Protein AF-H1KW72-F1 (afdb_monomer_lite)

Organism: NCBI:txid647171

Structure (mmCIF, N/CA/C/O backbone):
data_AF-H1KW72-F1
#
_entry.id   AF-H1KW72-F1
#
loop_
_atom_site.group_PDB
_atom_site.id
_atom_site.type_symbol
_atom_site.label_atom_id
_atom_site.label_alt_id
_atom_site.label_comp_id
_atom_site.label_asym_id
_atom_site.label_entity_id
_atom_site.label_seq_id
_atom_site.pdbx_PDB_ins_code
_atom_site.Cartn_x
_atom_site.Cartn_y
_atom_site.Cartn_z
_atom_site.occupancy
_atom_site.B_iso_or_equiv
_atom_site.auth_seq_id
_atom_site.auth_comp_id
_atom_site.auth_asym_id
_atom_site.auth_atom_id
_atom_site.pdbx_PDB_model_num
ATOM 1 N N . MET A 1 1 ? 2.499 1.874 2.690 1.00 80.44 1 MET A N 1
ATOM 2 C CA . MET A 1 1 ? 3.960 1.713 2.439 1.00 80.44 1 MET A CA 1
ATOM 3 C C . MET A 1 1 ? 4.641 0.762 3.423 1.00 80.44 1 MET A C 1
ATOM 5 O O . MET A 1 1 ? 5.215 -0.218 2.969 1.00 80.44 1 MET A O 1
ATOM 9 N N . VAL A 1 2 ? 4.536 0.983 4.743 1.00 85.44 2 VAL A N 1
ATOM 10 C CA . VAL A 1 2 ? 5.096 0.071 5.768 1.00 85.44 2 VAL A CA 1
ATOM 11 C C . VAL A 1 2 ? 4.611 -1.371 5.590 1.00 85.44 2 VAL A C 1
ATOM 13 O O . VAL A 1 2 ? 5.419 -2.292 5.543 1.00 85.44 2 VAL A O 1
ATOM 16 N N . LEU A 1 3 ? 3.302 -1.561 5.398 1.00 88.25 3 LEU A N 1
ATOM 17 C CA . LEU A 1 3 ? 2.737 -2.880 5.101 1.00 88.25 3 LEU A CA 1
ATOM 18 C C . LEU A 1 3 ? 3.379 -3.498 3.849 1.00 88.25 3 LEU A C 1
ATOM 20 O O . LEU A 1 3 ? 3.744 -4.663 3.876 1.00 88.25 3 LEU A O 1
ATOM 24 N N . GLY A 1 4 ? 3.645 -2.702 2.808 1.00 88.00 4 GLY A N 1
ATOM 25 C CA . GLY A 1 4 ? 4.396 -3.125 1.620 1.00 88.00 4 GLY A CA 1
ATOM 26 C C . GLY A 1 4 ? 5.781 -3.683 1.933 1.00 88.00 4 GLY A C 1
ATOM 27 O O . GLY A 1 4 ? 6.140 -4.742 1.427 1.00 88.00 4 GLY A O 1
ATOM 28 N N . LYS A 1 5 ? 6.533 -3.038 2.828 1.00 87.44 5 LYS A N 1
ATOM 29 C CA . LYS A 1 5 ? 7.822 -3.569 3.288 1.00 87.44 5 LYS A CA 1
ATOM 30 C C . LYS A 1 5 ? 7.663 -4.906 4.005 1.00 87.44 5 LYS A C 1
ATOM 32 O O . LYS A 1 5 ? 8.347 -5.867 3.675 1.00 87.44 5 LYS A O 1
ATOM 37 N N . LEU A 1 6 ? 6.714 -4.977 4.937 1.00 86.69 6 LEU A N 1
ATOM 38 C CA . LEU A 1 6 ? 6.414 -6.200 5.681 1.00 86.69 6 LEU A CA 1
ATOM 39 C C . LEU A 1 6 ? 5.936 -7.333 4.761 1.00 86.69 6 LEU A C 1
ATOM 41 O O . LEU A 1 6 ? 6.219 -8.497 5.025 1.00 86.69 6 LEU A O 1
ATOM 45 N N . TYR A 1 7 ? 5.225 -7.010 3.678 1.00 88.00 7 TYR A N 1
ATOM 46 C CA . TYR A 1 7 ? 4.830 -7.972 2.652 1.00 88.00 7 TYR A CA 1
ATOM 47 C C . TYR A 1 7 ? 6.055 -8.565 1.952 1.00 88.00 7 TYR A C 1
ATOM 49 O O . TYR A 1 7 ? 6.186 -9.787 1.871 1.00 88.00 7 TYR A O 1
ATOM 57 N N . LEU A 1 8 ? 6.959 -7.702 1.474 1.00 87.56 8 LEU A N 1
ATOM 58 C CA . LEU A 1 8 ? 8.181 -8.121 0.790 1.00 87.56 8 LEU A CA 1
ATOM 59 C C . LEU A 1 8 ? 9.046 -9.004 1.693 1.00 87.56 8 LEU A C 1
ATOM 61 O O . LEU A 1 8 ? 9.429 -10.094 1.273 1.00 87.56 8 LEU A O 1
ATOM 65 N N . ASP A 1 9 ? 9.263 -8.577 2.939 1.00 83.25 9 ASP A N 1
ATOM 66 C CA . ASP A 1 9 ? 10.106 -9.282 3.911 1.00 83.25 9 ASP A CA 1
ATOM 67 C C . ASP A 1 9 ? 9.553 -10.689 4.257 1.00 83.25 9 ASP A C 1
ATOM 69 O O . ASP A 1 9 ? 10.328 -11.602 4.536 1.00 83.25 9 ASP A O 1
ATOM 73 N N . ASN A 1 10 ? 8.227 -10.898 4.193 1.00 76.31 10 ASN A N 1
ATOM 74 C CA . ASN A 1 10 ? 7.582 -12.173 4.547 1.00 76.31 10 ASN A CA 1
ATOM 75 C C . ASN A 1 10 ? 7.289 -13.113 3.364 1.00 76.31 10 ASN A C 1
ATOM 77 O O . ASN A 1 10 ? 7.151 -14.320 3.574 1.00 76.31 10 ASN A O 1
ATOM 81 N N . ARG A 1 11 ? 7.122 -12.602 2.135 1.00 69.94 11 ARG A N 1
ATOM 82 C CA . ARG A 1 11 ? 6.582 -13.397 1.008 1.00 69.94 11 ARG A CA 1
ATOM 83 C C . ARG A 1 11 ? 7.514 -13.553 -0.191 1.00 69.94 11 ARG A C 1
ATOM 85 O O . ARG A 1 11 ? 7.266 -14.440 -1.009 1.00 69.94 11 ARG A O 1
ATOM 92 N N . ILE A 1 12 ? 8.559 -12.736 -0.336 1.00 62.34 12 ILE A N 1
ATOM 93 C CA . ILE A 1 12 ? 9.370 -12.697 -1.562 1.00 62.34 12 ILE A CA 1
ATOM 94 C C . ILE A 1 12 ? 10.866 -12.701 -1.216 1.00 62.34 12 ILE A C 1
ATOM 96 O O . ILE A 1 12 ? 11.341 -11.870 -0.454 1.00 62.34 12 ILE A O 1
ATOM 100 N N . LYS A 1 13 ? 11.649 -13.604 -1.828 1.00 58.06 13 LYS A N 1
ATOM 101 C CA . LYS A 1 13 ? 13.109 -13.419 -1.904 1.00 58.06 13 LYS A CA 1
ATOM 102 C C . LYS A 1 13 ? 13.371 -12.175 -2.759 1.00 58.06 13 LYS A C 1
ATOM 104 O O . LYS A 1 13 ? 13.043 -12.172 -3.944 1.00 58.06 13 LYS A O 1
ATOM 109 N N . ILE A 1 14 ? 13.897 -11.132 -2.121 1.00 56.94 14 ILE A N 1
ATOM 110 C CA . ILE A 1 14 ? 13.939 -9.721 -2.554 1.00 56.94 14 ILE A CA 1
ATOM 111 C C . ILE A 1 14 ? 14.683 -9.491 -3.888 1.00 56.94 14 ILE A C 1
ATOM 113 O O . ILE A 1 14 ? 14.532 -8.449 -4.516 1.00 56.94 14 ILE A O 1
ATOM 117 N N . ASP A 1 15 ? 15.413 -10.483 -4.387 1.00 60.12 15 ASP A N 1
ATOM 118 C CA . ASP A 1 15 ? 16.449 -10.342 -5.415 1.00 60.12 15 ASP A CA 1
ATOM 119 C C . ASP A 1 15 ? 15.961 -9.900 -6.817 1.00 60.12 15 ASP A C 1
ATOM 121 O O . ASP A 1 15 ? 16.782 -9.718 -7.716 1.00 60.12 15 ASP A O 1
ATOM 125 N N . LYS A 1 16 ? 14.647 -9.745 -7.051 1.00 75.44 16 LYS A N 1
ATOM 126 C CA . LYS A 1 16 ? 14.079 -9.372 -8.367 1.00 75.44 16 LYS A CA 1
ATOM 127 C C . LYS A 1 16 ? 12.989 -8.294 -8.349 1.00 75.44 16 LYS A C 1
ATOM 129 O O . LYS A 1 16 ? 12.394 -8.049 -9.398 1.00 75.44 16 LYS A O 1
ATOM 134 N N . ILE A 1 17 ? 12.705 -7.669 -7.206 1.00 89.88 17 ILE A N 1
ATOM 135 C CA . ILE A 1 17 ? 11.691 -6.607 -7.134 1.00 89.88 17 ILE A CA 1
ATOM 136 C C . ILE A 1 17 ? 12.341 -5.246 -7.365 1.00 89.88 17 ILE A C 1
ATOM 138 O O . ILE A 1 17 ? 13.288 -4.869 -6.679 1.00 89.88 17 ILE A O 1
ATOM 142 N N . ASP A 1 18 ? 11.791 -4.495 -8.312 1.00 92.94 18 ASP A N 1
ATOM 143 C CA . ASP A 1 18 ? 12.063 -3.071 -8.463 1.00 92.94 18 ASP A CA 1
ATOM 144 C C . ASP A 1 18 ? 11.283 -2.315 -7.379 1.00 92.94 18 ASP A C 1
ATOM 146 O O . ASP A 1 18 ? 10.058 -2.178 -7.452 1.00 92.94 18 ASP A O 1
ATOM 150 N N . LEU A 1 19 ? 11.993 -1.884 -6.333 1.00 92.69 19 LEU A N 1
ATOM 151 C CA . LEU A 1 19 ? 11.389 -1.237 -5.167 1.00 92.69 19 LEU A CA 1
ATOM 152 C C . LEU A 1 19 ? 10.753 0.112 -5.506 1.00 92.69 19 LEU A C 1
ATOM 154 O O . LEU A 1 19 ? 9.709 0.433 -4.936 1.00 92.69 19 LEU A O 1
ATOM 158 N N . ASP A 1 20 ? 11.338 0.871 -6.434 1.00 93.38 20 ASP A N 1
ATOM 159 C CA . ASP A 1 20 ? 10.818 2.180 -6.836 1.00 93.38 20 ASP A CA 1
ATOM 160 C C . ASP A 1 20 ? 9.420 2.006 -7.423 1.00 93.38 20 ASP A C 1
ATOM 162 O O . ASP A 1 20 ? 8.441 2.605 -6.968 1.00 93.38 20 ASP A O 1
ATOM 166 N N . ASN A 1 21 ? 9.304 1.086 -8.378 1.00 92.38 21 ASN A N 1
ATOM 167 C CA . ASN A 1 21 ? 8.038 0.807 -9.038 1.00 92.38 21 ASN A CA 1
ATOM 168 C C . ASN A 1 21 ? 7.052 0.053 -8.140 1.00 92.38 21 ASN A C 1
ATOM 170 O O . ASN A 1 21 ? 5.854 0.320 -8.212 1.00 92.38 21 ASN A O 1
ATOM 174 N N . PHE A 1 22 ? 7.521 -0.809 -7.234 1.00 93.56 22 PHE A N 1
ATOM 175 C CA . PHE A 1 22 ? 6.668 -1.463 -6.239 1.00 93.56 22 PHE A CA 1
ATOM 176 C C . PHE A 1 22 ? 6.014 -0.470 -5.274 1.00 93.56 22 PHE A C 1
ATOM 178 O O . PHE A 1 22 ? 4.789 -0.461 -5.132 1.00 93.56 22 PHE A O 1
ATOM 185 N N . TYR A 1 23 ? 6.796 0.387 -4.612 1.00 91.19 23 TYR A N 1
ATOM 186 C CA . TYR A 1 23 ? 6.232 1.358 -3.671 1.00 91.19 23 TYR A CA 1
ATOM 187 C C . TYR A 1 23 ? 5.391 2.408 -4.389 1.00 91.19 23 TYR 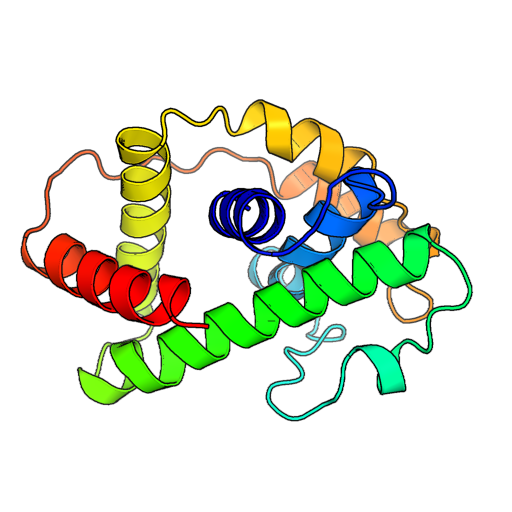A C 1
ATOM 189 O O . TYR A 1 23 ? 4.378 2.844 -3.847 1.00 91.19 23 TYR A O 1
ATOM 197 N N . PHE A 1 24 ? 5.749 2.754 -5.624 1.00 89.06 24 PHE A N 1
ATOM 198 C CA . PHE A 1 24 ? 4.911 3.595 -6.462 1.00 89.06 24 PHE A CA 1
ATOM 199 C C . PHE A 1 24 ? 3.566 2.932 -6.812 1.00 89.06 24 PHE A C 1
ATOM 201 O O . PHE A 1 24 ? 2.517 3.570 -6.730 1.00 89.06 24 PHE A O 1
ATOM 208 N N . GLY A 1 25 ? 3.557 1.629 -7.096 1.00 88.81 25 GLY A N 1
ATOM 209 C CA . GLY A 1 25 ? 2.328 0.844 -7.232 1.00 88.81 25 GLY A CA 1
ATOM 210 C C . GLY A 1 25 ? 1.480 0.821 -5.954 1.00 88.81 25 GLY A C 1
ATOM 211 O O . GLY A 1 25 ? 0.259 0.879 -6.028 1.00 88.81 25 GLY A O 1
ATOM 212 N N . CYS A 1 26 ? 2.106 0.806 -4.774 1.00 89.44 26 CYS A N 1
ATOM 213 C CA . CYS A 1 26 ? 1.406 0.736 -3.481 1.00 89.44 26 CYS A CA 1
ATOM 214 C C . CYS A 1 26 ? 0.645 2.006 -3.080 1.00 89.44 26 CYS A C 1
ATOM 216 O O . CYS A 1 26 ? -0.001 1.998 -2.041 1.00 89.44 26 CYS A O 1
ATOM 218 N N . ILE A 1 27 ? 0.809 3.116 -3.793 1.00 83.31 27 ILE A N 1
ATOM 219 C CA . ILE A 1 27 ? 0.236 4.420 -3.405 1.00 83.31 27 ILE A CA 1
ATOM 220 C C . ILE A 1 27 ? -0.545 5.059 -4.547 1.00 83.31 27 ILE A C 1
ATOM 222 O O . ILE A 1 27 ? -1.331 5.978 -4.331 1.00 83.31 27 ILE A O 1
ATOM 226 N N . ILE A 1 28 ? -0.299 4.615 -5.783 1.00 80.19 28 ILE A N 1
ATOM 227 C CA . ILE A 1 28 ? -0.933 5.200 -6.952 1.00 80.19 28 ILE A CA 1
ATOM 228 C C . ILE A 1 28 ? -2.474 5.139 -6.919 1.00 80.19 28 ILE A C 1
ATOM 230 O O . ILE A 1 28 ? -3.103 6.076 -7.421 1.00 80.19 28 ILE A O 1
ATOM 234 N N . PRO A 1 29 ? -3.132 4.126 -6.311 1.00 79.06 29 PRO A N 1
ATOM 235 C CA . PRO A 1 29 ? -4.591 4.138 -6.208 1.00 79.06 29 PRO A CA 1
ATOM 236 C C . PRO A 1 29 ? -5.128 5.333 -5.399 1.00 79.06 29 PRO A C 1
ATOM 238 O O . PRO A 1 29 ? -6.234 5.808 -5.672 1.00 79.06 29 PRO A O 1
ATOM 241 N N . ASP A 1 30 ? -4.326 5.877 -4.478 1.00 72.56 30 ASP A N 1
ATOM 242 C CA . ASP A 1 30 ? -4.682 7.010 -3.614 1.00 72.56 30 ASP A CA 1
ATOM 243 C C . ASP A 1 30 ? -4.406 8.385 -4.238 1.00 72.56 30 ASP A C 1
ATOM 245 O O . ASP A 1 30 ? -4.803 9.411 -3.679 1.00 72.56 30 ASP A O 1
ATOM 249 N N . ILE A 1 31 ? -3.797 8.451 -5.430 1.00 63.91 31 ILE A N 1
ATOM 250 C CA . ILE A 1 31 ? -3.485 9.719 -6.126 1.00 63.91 31 ILE A CA 1
ATOM 251 C C . ILE A 1 31 ? -4.720 10.612 -6.298 1.00 63.91 31 ILE A C 1
ATOM 253 O O . ILE A 1 31 ? -4.639 11.844 -6.217 1.00 63.91 31 ILE A O 1
ATOM 257 N N . ASN A 1 32 ? -5.889 9.997 -6.469 1.00 53.84 32 ASN A N 1
ATOM 258 C CA . ASN A 1 32 ? -7.154 10.705 -6.654 1.00 53.84 32 ASN A CA 1
ATOM 259 C C . ASN A 1 32 ? -7.777 11.190 -5.334 1.00 53.84 32 ASN A C 1
ATOM 261 O O . ASN A 1 32 ? -8.614 12.088 -5.358 1.00 53.84 32 ASN A O 1
ATOM 265 N N . HIS A 1 33 ? -7.370 10.648 -4.179 1.00 47.47 33 HIS A N 1
ATOM 266 C CA . HIS A 1 33 ? -7.888 11.075 -2.875 1.00 47.47 33 HIS A CA 1
ATOM 267 C C . HIS A 1 33 ? -7.347 12.447 -2.436 1.00 47.47 33 HIS A C 1
ATOM 269 O O . HIS A 1 33 ? -7.976 13.112 -1.615 1.00 47.47 33 HIS A O 1
ATOM 275 N N . ILE A 1 34 ? -6.209 12.884 -2.990 1.00 41.59 34 ILE A N 1
ATOM 276 C CA . ILE A 1 34 ? -5.483 14.091 -2.552 1.00 41.59 34 ILE A CA 1
ATOM 277 C C . ILE A 1 34 ? -5.619 15.259 -3.547 1.00 41.59 34 ILE A C 1
ATOM 279 O O . ILE A 1 34 ? -5.389 16.409 -3.178 1.00 41.59 34 ILE A O 1
ATOM 283 N N . SER A 1 35 ? -5.996 15.008 -4.806 1.00 38.84 35 SER A N 1
ATOM 284 C CA . SER A 1 35 ? -5.784 15.981 -5.889 1.00 38.84 35 SER A CA 1
ATOM 285 C C . SER A 1 35 ? -7.033 16.644 -6.492 1.00 38.84 35 SER A C 1
ATOM 287 O O . SER A 1 35 ? -6.868 17.485 -7.369 1.00 38.84 35 SER A O 1
ATOM 289 N N . ASN A 1 36 ? -8.264 16.340 -6.043 1.00 43.22 36 ASN A N 1
ATOM 290 C CA . ASN A 1 36 ? -9.526 16.803 -6.675 1.00 43.22 36 ASN A CA 1
ATOM 291 C C . ASN A 1 36 ? -9.626 16.508 -8.192 1.00 43.22 36 ASN A C 1
ATOM 293 O O . ASN A 1 36 ? -10.494 17.045 -8.880 1.00 43.22 36 ASN A O 1
ATOM 297 N N . LEU A 1 37 ? -8.750 15.654 -8.721 1.00 41.94 37 LEU A N 1
ATOM 298 C CA . LEU A 1 37 ? -8.708 15.258 -10.122 1.00 41.94 37 LEU A CA 1
ATOM 299 C C . LEU A 1 37 ? -9.533 13.974 -10.268 1.00 41.94 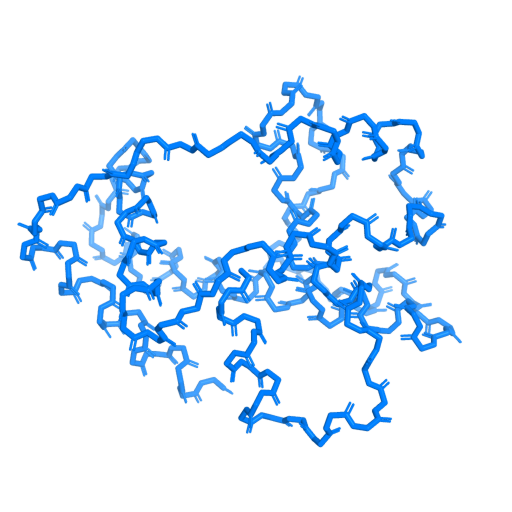37 LEU A C 1
ATOM 301 O O . LEU A 1 37 ? -9.469 13.085 -9.418 1.00 41.94 37 LEU A O 1
ATOM 305 N N . GLU A 1 38 ? -10.389 13.927 -11.292 1.00 42.53 38 GLU A N 1
ATOM 306 C CA . GLU A 1 38 ? -11.376 12.861 -11.500 1.00 42.53 38 GLU A CA 1
ATOM 307 C C . GLU A 1 38 ? -10.779 11.454 -11.331 1.00 42.53 38 GLU A C 1
ATOM 309 O O . GLU A 1 38 ? -9.670 11.178 -11.791 1.00 42.53 38 GLU A O 1
ATOM 314 N N . ARG A 1 39 ? -11.553 10.547 -10.711 1.00 45.31 39 ARG A N 1
ATOM 315 C CA . ARG A 1 39 ? -11.223 9.130 -10.466 1.00 45.31 39 ARG A CA 1
ATOM 316 C C . ARG A 1 39 ? -10.963 8.364 -11.774 1.00 45.31 39 ARG A C 1
ATOM 318 O O . ARG A 1 39 ? -11.805 7.589 -12.213 1.00 45.31 39 ARG A O 1
ATOM 325 N N . LYS A 1 40 ? -9.802 8.549 -12.401 1.00 48.34 40 LYS A N 1
ATOM 326 C CA . LYS A 1 40 ? -9.391 7.769 -13.586 1.00 48.34 40 LYS A CA 1
ATOM 327 C C . LYS A 1 40 ? -8.646 6.488 -13.215 1.00 48.34 40 LYS A C 1
ATOM 329 O O . LYS A 1 40 ? -8.682 5.521 -13.963 1.00 48.34 40 LYS A O 1
ATOM 334 N N . ILE A 1 41 ? -8.029 6.459 -12.035 1.00 50.97 41 ILE A N 1
ATOM 335 C CA . ILE A 1 41 ? -7.314 5.298 -11.486 1.00 50.97 41 ILE A CA 1
ATOM 336 C C . ILE A 1 41 ? -8.209 4.725 -10.394 1.00 50.97 41 ILE A C 1
ATOM 338 O O . ILE A 1 41 ? -8.049 5.006 -9.209 1.00 50.97 41 ILE A O 1
ATOM 342 N N . THR A 1 42 ? -9.287 4.076 -10.810 1.00 51.94 42 THR A N 1
ATOM 343 C CA . THR A 1 42 ? -10.281 3.504 -9.905 1.00 51.94 42 THR A CA 1
ATOM 344 C C . THR A 1 42 ? -9.628 2.446 -9.034 1.00 51.94 42 THR A C 1
ATOM 346 O O . THR A 1 42 ? -8.907 1.601 -9.549 1.00 51.94 42 THR A O 1
ATOM 349 N N . HIS A 1 43 ? -9.921 2.448 -7.734 1.00 53.25 43 HIS A N 1
ATOM 350 C CA . HIS A 1 43 ? -9.801 1.235 -6.939 1.00 53.25 43 HIS A CA 1
ATOM 351 C C . HIS A 1 43 ? -10.612 0.149 -7.651 1.00 53.25 43 HIS A C 1
ATOM 353 O O . HIS A 1 43 ? -11.844 0.147 -7.608 1.00 53.25 43 HIS A O 1
ATOM 359 N N . PHE A 1 44 ? -9.932 -0.722 -8.392 1.00 54.72 44 PHE A N 1
ATOM 360 C CA . PHE A 1 44 ? -10.545 -1.866 -9.045 1.00 54.72 44 PHE A CA 1
ATOM 361 C C . PHE A 1 44 ? -10.818 -2.903 -7.959 1.00 54.72 44 PHE A C 1
ATOM 363 O O . PHE A 1 44 ? -10.086 -3.874 -7.827 1.00 54.72 44 PHE A O 1
ATOM 370 N N . TYR A 1 45 ? -11.855 -2.681 -7.145 1.00 51.97 45 TYR A N 1
ATOM 371 C CA . TYR A 1 45 ? -12.190 -3.575 -6.033 1.00 51.97 45 TYR A CA 1
ATOM 372 C C . TYR A 1 45 ? -12.484 -5.018 -6.489 1.00 51.97 45 TYR A C 1
ATOM 374 O O . TYR A 1 45 ? -12.447 -5.922 -5.659 1.00 51.97 45 TYR A O 1
ATOM 382 N N . GLU A 1 46 ? -12.731 -5.230 -7.788 1.00 52.44 46 GLU A N 1
ATOM 383 C CA . GLU A 1 46 ? -13.138 -6.510 -8.384 1.00 52.44 46 GLU A CA 1
ATOM 384 C C . GLU A 1 46 ? -12.305 -6.924 -9.619 1.00 52.44 46 GLU A C 1
ATOM 386 O O . GLU A 1 46 ? -12.590 -7.945 -10.238 1.00 52.44 46 GLU A O 1
ATOM 391 N N . GLY A 1 47 ? -11.280 -6.152 -10.005 1.00 64.81 47 GLY A N 1
ATOM 392 C CA . GLY A 1 47 ? -10.479 -6.415 -11.209 1.00 64.81 47 GLY A CA 1
ATOM 393 C C . GLY A 1 47 ? -9.124 -7.052 -10.901 1.00 64.81 47 GLY A C 1
ATOM 394 O O . GLY A 1 47 ? -8.458 -6.673 -9.942 1.00 64.81 47 GLY A O 1
ATOM 395 N N . ASN A 1 48 ? -8.673 -7.984 -11.745 1.00 79.81 48 ASN A N 1
ATOM 396 C CA . ASN A 1 48 ? -7.315 -8.518 -11.662 1.00 79.81 48 ASN A CA 1
ATOM 397 C C . ASN A 1 48 ? -6.311 -7.487 -12.215 1.00 79.81 48 ASN A C 1
ATOM 399 O O . ASN A 1 48 ? -6.268 -7.220 -13.419 1.00 79.81 48 ASN A O 1
ATOM 403 N N . VAL A 1 49 ? -5.483 -6.925 -11.330 1.00 83.44 49 VAL A N 1
ATOM 404 C CA . VAL A 1 49 ? -4.468 -5.903 -11.650 1.00 83.44 49 VAL A CA 1
ATOM 405 C C . VAL A 1 49 ? -3.538 -6.357 -12.779 1.00 83.44 49 VAL A C 1
ATOM 407 O O . VAL A 1 49 ? -3.264 -5.597 -13.709 1.00 83.44 49 VAL A O 1
ATOM 410 N N . PHE A 1 50 ? -3.097 -7.615 -12.752 1.00 87.62 50 PHE A N 1
ATOM 411 C CA . PHE A 1 50 ? -2.179 -8.158 -13.753 1.00 87.62 50 PHE A CA 1
ATOM 412 C C . PHE A 1 50 ? -2.848 -8.354 -15.116 1.00 87.62 50 PHE A C 1
ATOM 414 O O . PHE A 1 50 ? -2.198 -8.174 -16.145 1.00 87.62 50 PHE A O 1
ATOM 421 N N . GLU A 1 51 ? -4.143 -8.673 -15.151 1.00 85.38 51 GLU A N 1
ATOM 422 C CA . GLU A 1 51 ? -4.903 -8.772 -16.404 1.00 85.38 51 GLU A CA 1
ATOM 423 C C . GLU A 1 51 ? -5.192 -7.402 -17.019 1.00 85.38 51 GLU A C 1
ATOM 425 O O . GLU A 1 51 ? -5.206 -7.274 -18.247 1.00 85.38 51 GLU A O 1
ATOM 430 N N . PHE A 1 52 ? -5.397 -6.380 -16.184 1.00 80.25 52 PHE A N 1
ATOM 431 C CA . PHE A 1 52 ? -5.634 -5.010 -16.632 1.00 80.25 52 PHE A CA 1
ATOM 432 C C . PHE A 1 52 ? -4.366 -4.374 -17.215 1.00 80.25 52 PHE A C 1
ATOM 434 O O . PHE A 1 52 ? -4.372 -3.877 -18.346 1.00 80.25 52 PHE A O 1
ATOM 441 N N . PHE A 1 53 ? -3.261 -4.413 -16.464 1.00 80.31 53 PHE A N 1
ATOM 442 C CA . PHE A 1 53 ? -2.009 -3.770 -16.870 1.00 80.31 53 PHE A CA 1
ATOM 443 C C . PHE A 1 53 ? -1.171 -4.622 -17.831 1.00 80.31 53 PHE A C 1
ATOM 445 O O . PHE A 1 53 ? -0.446 -4.057 -18.649 1.00 80.31 53 PHE A O 1
ATOM 452 N N . LYS A 1 54 ? -1.288 -5.958 -17.781 1.00 85.06 54 LYS A N 1
ATOM 453 C CA . LYS A 1 54 ? -0.532 -6.916 -18.613 1.00 85.06 54 LYS A CA 1
ATOM 454 C C . LYS A 1 54 ? 0.978 -6.613 -18.627 1.00 85.06 54 LYS A C 1
ATOM 456 O O . LYS A 1 54 ? 1.517 -6.317 -19.700 1.00 85.06 54 LYS A O 1
ATOM 461 N N . PRO A 1 55 ? 1.658 -6.657 -17.463 1.00 88.12 55 PRO A N 1
ATOM 462 C CA . PRO A 1 55 ? 3.052 -6.240 -17.347 1.00 88.12 55 PRO A CA 1
ATOM 463 C C . PRO A 1 55 ? 3.969 -7.090 -18.234 1.00 88.12 55 PRO A C 1
ATOM 465 O O . PRO A 1 55 ? 3.858 -8.315 -18.271 1.00 88.12 55 PRO A O 1
ATOM 468 N N . LYS A 1 56 ? 4.886 -6.436 -18.949 1.00 89.44 56 LYS A N 1
ATOM 469 C CA . LYS A 1 56 ? 5.856 -7.053 -19.870 1.00 89.44 56 LYS A CA 1
ATOM 470 C C . LYS A 1 56 ? 7.296 -6.937 -19.380 1.00 89.44 56 LYS A C 1
ATOM 472 O O . LYS A 1 56 ? 8.171 -7.624 -19.899 1.00 89.44 56 LYS A O 1
ATOM 477 N N . THR A 1 57 ? 7.548 -6.064 -18.411 1.00 90.00 57 THR A N 1
ATOM 478 C CA . THR A 1 57 ? 8.872 -5.807 -17.834 1.00 90.00 57 THR A CA 1
ATOM 479 C C . THR A 1 57 ? 8.872 -6.035 -16.322 1.00 90.00 57 THR A C 1
ATOM 481 O O . THR A 1 57 ? 7.819 -6.034 -15.685 1.00 90.00 57 THR A O 1
ATOM 484 N N . ASN A 1 58 ? 10.058 -6.193 -15.723 1.00 89.94 58 ASN A N 1
ATOM 485 C CA . ASN A 1 58 ? 10.191 -6.327 -14.265 1.00 89.94 58 ASN A CA 1
ATOM 486 C C . ASN A 1 58 ? 9.684 -5.084 -13.513 1.00 89.94 58 ASN A C 1
ATOM 488 O O . ASN A 1 58 ? 9.110 -5.222 -12.433 1.00 89.94 58 ASN A O 1
ATOM 492 N N . ALA A 1 59 ? 9.861 -3.894 -14.094 1.00 91.06 59 ALA A N 1
ATOM 493 C CA . ALA A 1 59 ? 9.351 -2.639 -13.550 1.00 91.06 59 ALA A CA 1
ATOM 494 C C . ALA A 1 59 ? 7.813 -2.634 -13.524 1.00 91.06 59 ALA A C 1
ATOM 496 O O . ALA A 1 59 ? 7.213 -2.442 -12.468 1.00 91.06 59 ALA A O 1
ATOM 497 N N . GLU A 1 60 ? 7.165 -2.955 -14.653 1.00 88.62 60 GLU A N 1
ATOM 498 C CA . GLU A 1 60 ? 5.699 -3.066 -14.730 1.00 88.62 60 GLU A CA 1
ATOM 499 C C . GLU A 1 60 ? 5.162 -4.162 -13.799 1.00 88.62 60 GLU A C 1
ATOM 501 O O . GLU A 1 60 ? 4.119 -3.989 -13.172 1.00 88.62 60 GLU A O 1
ATOM 506 N N . TYR A 1 61 ? 5.868 -5.290 -13.682 1.00 91.44 61 TYR A N 1
ATOM 507 C CA . TYR A 1 61 ? 5.477 -6.380 -12.791 1.00 91.44 61 TYR A CA 1
ATOM 508 C C . TYR A 1 61 ? 5.554 -5.965 -11.317 1.00 91.44 61 TYR A C 1
ATOM 510 O O . TYR A 1 61 ? 4.611 -6.200 -10.563 1.00 91.44 61 TYR A O 1
ATOM 518 N N . SER A 1 62 ? 6.642 -5.301 -10.915 1.00 92.75 62 SER A N 1
ATOM 519 C CA . SER A 1 62 ? 6.820 -4.790 -9.549 1.00 92.75 62 SER A CA 1
ATOM 520 C C . SER A 1 62 ? 5.769 -3.733 -9.214 1.00 92.75 62 SER A C 1
ATOM 522 O O . SER A 1 62 ? 5.176 -3.775 -8.137 1.00 92.75 62 SER A O 1
ATOM 524 N N . PHE A 1 63 ? 5.452 -2.856 -10.169 1.00 91.06 63 PHE A N 1
ATOM 525 C CA . PHE A 1 63 ? 4.342 -1.914 -10.058 1.00 91.06 63 PHE A CA 1
ATOM 526 C C . PHE A 1 63 ? 2.994 -2.615 -9.843 1.00 91.06 63 PHE A C 1
ATOM 528 O O . PHE A 1 63 ? 2.265 -2.273 -8.912 1.00 91.06 63 PHE A O 1
ATOM 535 N N . CYS A 1 64 ? 2.677 -3.634 -10.650 1.00 89.25 64 CYS A N 1
ATOM 536 C CA . CYS A 1 64 ? 1.436 -4.400 -10.502 1.00 89.25 64 CYS A CA 1
ATOM 537 C C . CYS A 1 64 ? 1.355 -5.111 -9.146 1.00 89.25 64 CYS A C 1
ATOM 539 O O . CYS A 1 64 ? 0.284 -5.139 -8.549 1.00 89.25 64 CYS A O 1
ATOM 541 N N . LEU A 1 65 ? 2.471 -5.640 -8.630 1.00 91.69 65 LEU A N 1
ATOM 542 C CA . LEU A 1 65 ? 2.521 -6.229 -7.288 1.00 91.69 65 LEU A CA 1
ATOM 543 C C . LEU A 1 65 ? 2.169 -5.212 -6.200 1.00 91.69 65 LEU A C 1
ATOM 545 O O . LEU A 1 65 ? 1.377 -5.518 -5.311 1.00 91.69 65 LEU A O 1
ATOM 549 N N . GLY A 1 66 ? 2.743 -4.009 -6.268 1.00 91.88 66 GLY A N 1
ATOM 550 C CA . GLY A 1 66 ? 2.444 -2.952 -5.306 1.00 91.88 66 GLY A CA 1
ATOM 551 C C . GLY A 1 66 ? 0.984 -2.506 -5.370 1.00 91.88 66 GLY A C 1
ATOM 552 O O . GLY A 1 66 ? 0.324 -2.376 -4.340 1.00 91.88 66 GLY A O 1
ATOM 553 N N . TYR A 1 67 ? 0.461 -2.338 -6.585 1.00 89.44 67 TYR A N 1
ATOM 554 C CA . TYR A 1 67 ? -0.932 -1.956 -6.816 1.00 89.44 67 TYR A CA 1
ATOM 555 C C . TYR A 1 67 ? -1.903 -3.020 -6.291 1.00 89.44 67 TYR A C 1
ATOM 557 O O . TYR A 1 67 ? -2.854 -2.705 -5.579 1.00 89.44 67 TYR A O 1
ATOM 565 N N . ASP A 1 68 ? -1.663 -4.293 -6.607 1.00 88.88 68 ASP A N 1
ATOM 566 C CA . ASP A 1 68 ? -2.472 -5.416 -6.124 1.00 88.88 68 ASP A CA 1
ATOM 567 C C . ASP A 1 68 ? -2.469 -5.506 -4.594 1.00 88.88 68 ASP A C 1
ATOM 569 O O . ASP A 1 68 ? -3.520 -5.700 -3.977 1.00 88.88 68 ASP A O 1
ATOM 573 N N . LEU A 1 69 ? -1.312 -5.283 -3.965 1.00 91.50 69 LEU A N 1
ATOM 574 C CA . LEU A 1 69 ? -1.209 -5.238 -2.512 1.00 91.50 69 LEU A CA 1
ATOM 575 C C . LEU A 1 69 ? -2.060 -4.115 -1.903 1.00 91.50 69 LEU A C 1
ATOM 577 O O . LEU A 1 69 ? -2.752 -4.364 -0.916 1.00 91.50 69 LEU A O 1
ATOM 581 N N . HIS A 1 70 ? -2.039 -2.912 -2.487 1.00 89.44 70 HIS A N 1
ATOM 582 C CA . HIS A 1 70 ? -2.878 -1.791 -2.042 1.00 89.44 70 HIS A CA 1
ATOM 583 C C . HIS A 1 70 ? -4.358 -2.180 -2.034 1.00 89.44 70 HIS A C 1
ATOM 585 O O . HIS A 1 70 ? -5.023 -2.104 -1.002 1.00 89.44 70 HIS A O 1
ATOM 591 N N . ILE A 1 71 ? -4.862 -2.685 -3.164 1.00 86.38 71 ILE A N 1
ATOM 592 C CA . ILE A 1 71 ? -6.275 -3.070 -3.303 1.00 86.38 71 IL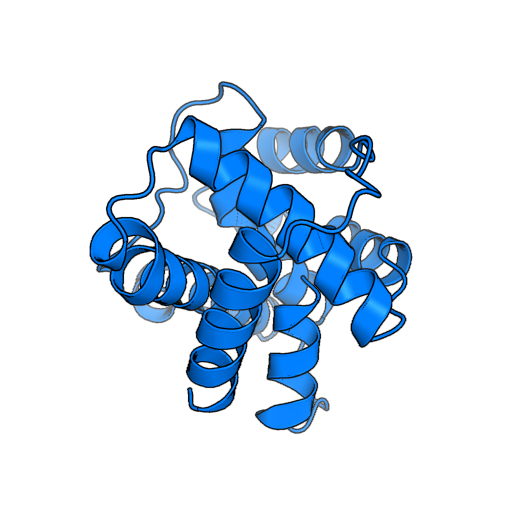E A CA 1
ATOM 593 C C . ILE A 1 71 ? -6.654 -4.175 -2.311 1.00 86.38 71 ILE A C 1
ATOM 595 O O . ILE A 1 71 ? -7.734 -4.135 -1.716 1.00 86.38 71 ILE A O 1
ATOM 599 N N . LYS A 1 72 ? -5.769 -5.156 -2.097 1.00 87.88 72 LYS A N 1
ATOM 600 C CA . LYS A 1 72 ? -5.979 -6.215 -1.100 1.00 87.88 72 LYS A CA 1
ATOM 601 C C . LYS A 1 72 ? -6.077 -5.654 0.311 1.00 87.88 72 LYS A C 1
ATOM 603 O O . LYS A 1 72 ? -7.001 -6.024 1.030 1.00 87.88 72 LYS A O 1
ATOM 608 N N . ILE A 1 73 ? -5.166 -4.763 0.697 1.00 89.00 73 ILE A N 1
ATOM 609 C CA . ILE A 1 73 ? -5.174 -4.113 2.012 1.00 89.00 73 ILE A CA 1
ATOM 610 C C . ILE A 1 73 ? -6.477 -3.338 2.223 1.00 89.00 73 ILE A C 1
ATOM 612 O O . ILE A 1 73 ? -7.129 -3.522 3.252 1.00 89.00 73 ILE A O 1
ATOM 616 N N . ASP A 1 74 ? -6.910 -2.560 1.236 1.00 86.50 74 ASP A N 1
ATOM 617 C CA . ASP A 1 74 ? -8.147 -1.787 1.340 1.00 86.50 74 ASP A CA 1
ATOM 618 C C . ASP A 1 74 ? -9.392 -2.658 1.418 1.00 86.50 74 ASP A C 1
ATOM 620 O O . ASP A 1 74 ? -10.299 -2.376 2.202 1.00 86.50 74 ASP A O 1
ATOM 624 N N . ASN A 1 75 ? -9.444 -3.749 0.652 1.00 87.25 75 ASN A N 1
ATOM 625 C CA . ASN A 1 75 ? -10.529 -4.719 0.753 1.00 87.25 75 ASN A CA 1
ATOM 626 C C . ASN A 1 75 ? -10.536 -5.405 2.124 1.00 87.25 75 ASN A C 1
ATOM 628 O O . ASN A 1 75 ? -11.598 -5.524 2.743 1.00 87.25 75 ASN A O 1
ATOM 632 N N . LEU A 1 76 ? -9.368 -5.813 2.630 1.00 89.94 76 LEU A N 1
ATOM 633 C CA . LEU A 1 76 ? -9.246 -6.396 3.964 1.00 89.94 76 LEU A CA 1
ATOM 634 C C . LEU A 1 76 ? -9.757 -5.424 5.028 1.00 89.94 76 LEU A C 1
ATOM 636 O O . LEU A 1 76 ? -10.606 -5.814 5.831 1.00 89.94 76 LEU A O 1
ATOM 640 N N . TRP A 1 77 ? -9.312 -4.168 4.993 1.00 91.56 77 TRP A N 1
ATOM 641 C CA . TRP A 1 77 ? -9.756 -3.132 5.920 1.00 91.56 77 TRP A CA 1
ATOM 642 C C . TRP A 1 77 ? -11.261 -2.868 5.808 1.00 91.56 77 TRP A C 1
ATOM 644 O O . TRP A 1 77 ? -11.993 -2.946 6.798 1.00 91.56 77 TRP A O 1
ATOM 654 N N . LYS A 1 78 ? -11.757 -2.612 4.593 1.00 89.12 78 LYS A N 1
ATOM 655 C CA . LYS A 1 78 ? -13.167 -2.302 4.328 1.00 89.12 78 LYS A CA 1
ATOM 656 C C . LYS A 1 78 ? -14.088 -3.393 4.861 1.00 89.12 78 LYS A C 1
ATOM 658 O O . LYS A 1 78 ? -15.028 -3.075 5.586 1.00 89.12 78 LYS A O 1
ATOM 663 N N . TYR A 1 79 ? -13.851 -4.649 4.489 1.00 88.81 79 TYR A N 1
ATOM 664 C CA . TYR A 1 79 ? -14.786 -5.735 4.783 1.00 88.81 79 TYR A CA 1
ATOM 665 C C . TYR A 1 79 ? -14.612 -6.318 6.186 1.00 88.81 79 TYR A C 1
ATOM 667 O O . TYR A 1 79 ? -15.610 -6.668 6.808 1.00 88.81 79 TYR A O 1
ATOM 675 N N . ASN A 1 80 ? -13.385 -6.389 6.713 1.00 92.62 80 ASN A N 1
ATOM 676 C CA . ASN A 1 80 ? -13.146 -7.029 8.011 1.00 92.62 80 ASN A CA 1
ATOM 677 C C . ASN A 1 80 ? -13.148 -6.055 9.186 1.00 92.62 80 ASN A C 1
ATOM 679 O O . ASN A 1 80 ? -13.329 -6.497 10.316 1.00 92.62 80 ASN A O 1
ATOM 683 N N . ILE A 1 81 ? -12.962 -4.757 8.938 1.00 94.50 81 ILE A N 1
ATOM 684 C CA . ILE A 1 81 ? -12.887 -3.742 9.992 1.00 94.50 81 ILE A CA 1
ATOM 685 C C . ILE A 1 81 ? -14.000 -2.718 9.807 1.00 94.50 81 ILE A C 1
ATOM 687 O O . ILE A 1 81 ? -14.944 -2.694 10.594 1.00 94.50 81 ILE A O 1
ATOM 691 N N . ARG A 1 82 ? -13.942 -1.905 8.745 1.00 93.50 82 ARG A N 1
ATOM 692 C CA . ARG A 1 82 ? -14.831 -0.743 8.602 1.00 93.50 82 ARG A CA 1
ATOM 693 C C . ARG A 1 82 ? -16.307 -1.133 8.593 1.00 93.50 82 ARG A C 1
ATOM 695 O O . ARG A 1 82 ? -17.082 -0.582 9.362 1.00 93.50 82 ARG A O 1
ATOM 702 N N . LEU A 1 83 ? -16.692 -2.078 7.734 1.00 91.06 83 LEU A N 1
ATOM 703 C CA . LEU A 1 83 ? -18.082 -2.526 7.618 1.00 91.06 83 LEU A CA 1
ATOM 704 C C . LEU A 1 83 ? -18.514 -3.409 8.793 1.00 91.06 83 LEU A C 1
ATOM 706 O O . LEU A 1 83 ? -19.654 -3.310 9.230 1.00 91.06 83 LEU A O 1
ATOM 710 N N . LYS A 1 84 ? -17.608 -4.234 9.334 1.00 95.44 84 LYS A N 1
ATOM 711 C CA . LYS A 1 84 ? -17.881 -5.089 10.501 1.00 95.44 84 LYS A CA 1
ATOM 712 C C . LYS A 1 84 ? -18.272 -4.274 11.738 1.00 95.44 84 LYS A C 1
ATOM 714 O O . LYS A 1 84 ? -19.132 -4.704 12.500 1.00 95.44 84 LYS A O 1
ATOM 719 N N . TYR A 1 85 ? -17.627 -3.126 11.933 1.00 95.69 85 TYR A N 1
ATOM 720 C CA . TYR A 1 85 ? -17.822 -2.251 13.090 1.00 95.69 85 TYR A CA 1
ATOM 721 C C . TYR A 1 85 ? -18.641 -0.989 12.775 1.00 95.69 85 TYR A C 1
ATOM 723 O O . TYR A 1 85 ? -18.673 -0.083 13.601 1.00 95.69 85 TYR A O 1
ATOM 731 N N . ASP A 1 86 ? -19.280 -0.930 11.601 1.00 95.25 86 ASP A N 1
ATOM 732 C CA . ASP A 1 86 ? -20.092 0.203 11.127 1.00 95.25 86 ASP A CA 1
ATOM 733 C C . ASP A 1 86 ? -19.400 1.573 11.277 1.00 95.25 86 ASP A C 1
ATOM 735 O O . ASP A 1 86 ? -19.969 2.553 11.751 1.00 95.25 86 ASP A O 1
ATOM 739 N N . ILE A 1 87 ? -18.117 1.635 10.909 1.00 92.19 87 ILE A N 1
ATOM 740 C CA . ILE A 1 87 ? -17.282 2.826 11.087 1.00 92.19 87 ILE A CA 1
ATOM 741 C C . ILE A 1 87 ? -17.605 3.855 9.981 1.00 92.19 87 ILE A C 1
ATOM 743 O O . ILE A 1 87 ? -17.401 3.560 8.787 1.00 92.19 87 ILE A O 1
ATOM 747 N N . PRO A 1 88 ? -18.051 5.077 10.346 1.00 91.06 88 PRO A N 1
ATOM 748 C CA . PRO A 1 88 ? -18.269 6.177 9.407 1.00 91.06 88 PRO A CA 1
ATOM 749 C C . PRO A 1 88 ? -16.986 6.606 8.683 1.00 91.06 88 PRO A C 1
ATOM 751 O O . PRO A 1 88 ? -15.876 6.386 9.163 1.00 91.06 88 PRO A O 1
ATOM 754 N N . LEU A 1 89 ? -17.112 7.230 7.508 1.00 84.12 89 LEU A N 1
ATOM 755 C CA . LEU A 1 89 ? -15.951 7.586 6.678 1.00 84.12 89 LEU A CA 1
ATOM 756 C C . LEU A 1 89 ? -15.026 8.628 7.327 1.00 84.12 89 LEU A C 1
ATOM 758 O O . LEU A 1 89 ? -13.810 8.527 7.188 1.00 84.12 89 LEU A O 1
ATOM 762 N N . ASP A 1 90 ? -15.582 9.612 8.025 1.00 84.94 90 ASP A N 1
ATOM 763 C CA . ASP A 1 90 ? -14.827 10.639 8.748 1.00 84.94 90 ASP A CA 1
ATOM 764 C C . ASP A 1 90 ? -14.034 10.044 9.917 1.00 84.94 90 ASP A C 1
ATOM 766 O O . ASP A 1 90 ? -12.874 10.397 10.130 1.00 84.94 90 ASP A O 1
ATOM 770 N N . GLU A 1 91 ? -14.628 9.091 10.632 1.00 89.75 91 GLU A N 1
ATOM 771 C CA . GLU A 1 91 ? -13.960 8.366 11.710 1.00 89.75 91 GLU A CA 1
ATOM 772 C C . GLU A 1 91 ? -12.890 7.410 11.170 1.00 89.75 91 GLU A C 1
ATOM 774 O O . GLU A 1 91 ? -11.789 7.325 11.710 1.00 89.75 91 GLU A O 1
ATOM 779 N N . ASN A 1 92 ? -13.171 6.751 10.046 1.00 88.19 92 ASN A N 1
ATOM 780 C CA . ASN A 1 92 ? -12.228 5.883 9.353 1.00 88.19 92 ASN A CA 1
ATOM 781 C C . ASN A 1 92 ? -10.918 6.612 9.010 1.00 88.19 92 ASN A C 1
ATOM 783 O O . ASN A 1 92 ? -9.848 6.044 9.206 1.00 88.19 92 ASN A O 1
ATOM 787 N N . LEU A 1 93 ? -10.982 7.872 8.562 1.00 83.56 93 LEU A N 1
ATOM 788 C CA . LEU A 1 93 ? -9.783 8.669 8.267 1.00 83.56 93 LEU A CA 1
ATOM 789 C C . LEU A 1 93 ? -8.886 8.857 9.500 1.00 83.56 93 LEU A C 1
ATOM 791 O O . LEU A 1 93 ? -7.674 8.694 9.396 1.00 83.56 93 LEU A O 1
ATOM 795 N N . LYS A 1 94 ? -9.469 9.114 10.677 1.00 86.94 94 LYS A N 1
ATOM 796 C CA . LYS A 1 94 ? -8.705 9.256 11.930 1.00 86.94 94 LYS A CA 1
ATOM 797 C C . LYS A 1 94 ? -8.028 7.948 12.338 1.00 86.94 94 LYS A C 1
ATOM 799 O O . LYS A 1 94 ? -6.925 7.964 12.878 1.00 86.94 94 LYS A O 1
ATOM 804 N N . ILE A 1 95 ? -8.684 6.815 12.081 1.00 88.69 95 ILE A N 1
ATOM 805 C CA . ILE A 1 95 ? -8.115 5.493 12.359 1.00 88.69 95 ILE A CA 1
ATOM 806 C C . ILE A 1 95 ? -6.943 5.203 11.416 1.00 88.69 95 ILE A C 1
ATOM 808 O O . ILE A 1 95 ? -5.939 4.665 11.870 1.00 88.69 95 ILE A O 1
ATOM 812 N N . TYR A 1 96 ? -7.032 5.589 10.139 1.00 84.31 96 TYR A N 1
ATOM 813 C CA . TYR A 1 96 ? -5.908 5.485 9.202 1.00 84.31 96 TYR A CA 1
ATOM 814 C C . TYR A 1 96 ? -4.720 6.362 9.628 1.00 84.31 96 TYR A C 1
ATOM 816 O O . TYR A 1 96 ? -3.595 5.869 9.656 1.00 84.31 96 TYR A O 1
ATOM 824 N N . ASP A 1 97 ? -4.957 7.609 10.056 1.00 82.69 97 ASP A N 1
ATOM 825 C CA . ASP A 1 97 ? -3.886 8.468 10.591 1.00 82.69 97 ASP A CA 1
ATOM 826 C C . ASP A 1 97 ? -3.219 7.826 11.830 1.00 82.69 97 ASP A C 1
ATOM 828 O O . ASP A 1 97 ? -1.999 7.883 12.004 1.00 82.69 97 ASP A O 1
ATOM 832 N N . TYR A 1 98 ? -4.008 7.164 12.687 1.00 87.62 98 TYR A N 1
ATOM 833 C CA . TYR A 1 98 ? -3.484 6.402 13.822 1.00 87.62 98 TYR A CA 1
ATOM 834 C C . TYR A 1 98 ? -2.734 5.129 13.393 1.00 87.62 98 TYR A C 1
ATOM 836 O O . TYR A 1 98 ? -1.712 4.805 13.995 1.00 87.62 98 TYR A O 1
ATOM 844 N N . LEU A 1 99 ? -3.193 4.412 12.362 1.00 88.06 99 LEU A N 1
ATOM 845 C CA . LEU A 1 99 ? -2.499 3.248 11.797 1.00 88.06 99 LEU A CA 1
ATOM 846 C C . LEU A 1 99 ? -1.097 3.634 11.310 1.00 88.06 99 LEU A C 1
ATOM 848 O O . LEU A 1 99 ? -0.137 2.937 11.633 1.00 88.06 99 LEU A O 1
ATOM 852 N N . ASP A 1 100 ? -0.956 4.753 10.599 1.00 82.25 100 ASP A N 1
ATOM 853 C CA . ASP A 1 100 ? 0.343 5.238 10.114 1.00 82.25 100 ASP A CA 1
ATOM 854 C C . ASP A 1 100 ? 1.315 5.555 11.258 1.00 82.25 100 ASP A C 1
ATOM 856 O O . ASP A 1 100 ? 2.502 5.209 11.179 1.00 82.25 100 ASP A O 1
ATOM 860 N N . TYR A 1 101 ? 0.812 6.171 12.335 1.00 84.56 101 TYR A N 1
ATOM 861 C CA . TYR A 1 101 ? 1.563 6.391 13.575 1.00 84.56 101 TYR A CA 1
ATOM 862 C C . TYR A 1 101 ? 1.956 5.067 14.245 1.00 84.56 101 TYR A C 1
ATOM 864 O O . TYR A 1 101 ? 3.120 4.868 14.596 1.00 84.56 101 TYR A O 1
ATOM 872 N N . PHE A 1 102 ? 1.000 4.149 14.406 1.00 88.44 102 PHE A N 1
ATOM 873 C CA . PHE A 1 102 ? 1.220 2.858 15.054 1.00 88.44 102 PHE A CA 1
ATOM 874 C C . PHE A 1 102 ? 2.306 2.060 14.326 1.00 88.44 102 PHE A C 1
ATOM 876 O O . PHE A 1 102 ? 3.245 1.575 14.953 1.00 88.44 102 PHE A O 1
ATOM 883 N N . LEU A 1 103 ? 2.217 1.981 12.997 1.00 86.62 103 LEU A N 1
ATOM 884 C CA . LEU A 1 103 ? 3.179 1.281 12.151 1.00 86.62 103 LEU A CA 1
ATOM 885 C C . LEU A 1 103 ? 4.579 1.904 12.207 1.00 86.62 103 LEU A C 1
ATOM 887 O O . LEU A 1 103 ? 5.567 1.173 12.201 1.00 86.62 103 LEU A O 1
ATOM 891 N N . GLU A 1 104 ? 4.682 3.234 12.271 1.00 81.69 104 GLU A N 1
ATOM 892 C CA . GLU A 1 104 ? 5.972 3.915 12.443 1.00 81.69 104 GLU A CA 1
ATOM 893 C C . GLU A 1 104 ? 6.652 3.492 13.740 1.00 81.69 104 GLU A C 1
ATOM 895 O O . GLU A 1 104 ? 7.823 3.110 13.744 1.00 81.69 104 GLU A O 1
ATOM 900 N N . LYS A 1 105 ? 5.886 3.558 14.831 1.00 85.19 105 LYS A N 1
ATOM 901 C CA . LYS A 1 105 ? 6.363 3.301 16.182 1.00 85.19 105 LYS A CA 1
ATOM 902 C C . LYS A 1 105 ? 6.741 1.838 16.376 1.00 85.19 105 LYS A C 1
ATOM 904 O O . LYS A 1 105 ? 7.806 1.562 16.914 1.00 85.19 105 LYS A O 1
ATOM 909 N N . GLU A 1 106 ? 5.873 0.924 15.956 1.00 89.38 106 GLU A N 1
ATOM 910 C CA . GLU A 1 106 ? 6.036 -0.512 16.196 1.00 89.38 106 GLU A CA 1
ATOM 911 C C . GLU A 1 106 ? 7.202 -1.096 15.391 1.00 89.38 106 GLU A C 1
ATOM 913 O O . GLU A 1 106 ? 7.965 -1.915 15.897 1.00 89.38 106 GLU A O 1
ATOM 918 N N . TYR A 1 107 ? 7.379 -0.646 14.146 1.00 85.75 107 TYR A N 1
ATOM 919 C CA . TYR A 1 107 ? 8.393 -1.197 13.244 1.00 85.75 107 TYR A CA 1
ATOM 920 C C . TYR A 1 107 ? 9.646 -0.324 13.110 1.00 85.75 107 TYR A C 1
ATOM 922 O O . TYR A 1 107 ? 10.570 -0.704 12.390 1.00 85.75 107 TYR A O 1
ATOM 930 N N . ASN A 1 108 ? 9.700 0.823 13.799 1.00 83.31 108 ASN A N 1
ATOM 931 C CA . ASN A 1 108 ? 10.804 1.786 13.754 1.00 83.31 108 ASN A CA 1
ATOM 932 C C . ASN A 1 108 ? 11.223 2.138 12.312 1.00 83.31 108 ASN A C 1
ATOM 934 O O . ASN A 1 108 ? 12.387 2.010 11.923 1.00 83.31 108 ASN A O 1
ATOM 938 N N . LEU A 1 109 ? 10.246 2.518 11.484 1.00 75.62 109 LEU A N 1
ATOM 939 C CA . LEU A 1 109 ? 10.453 2.731 10.051 1.00 75.62 109 LEU A CA 1
ATOM 940 C C . LEU A 1 109 ? 10.529 4.209 9.687 1.00 75.62 109 LEU A C 1
ATOM 942 O O . LEU A 1 109 ? 9.649 4.995 10.018 1.00 75.62 109 LEU A O 1
ATOM 946 N N . ASN A 1 110 ? 11.554 4.560 8.909 1.00 73.75 110 ASN A N 1
ATOM 947 C CA . ASN A 1 110 ? 11.717 5.903 8.374 1.00 73.75 110 ASN A CA 1
ATOM 948 C C . ASN A 1 110 ? 10.860 6.089 7.109 1.00 73.75 110 ASN A C 1
ATOM 950 O O . ASN A 1 110 ? 11.123 5.467 6.078 1.00 73.75 110 ASN A O 1
ATOM 954 N N . TYR A 1 111 ? 9.869 6.981 7.161 1.00 75.81 111 TYR A N 1
ATOM 955 C CA . TYR A 1 111 ? 9.044 7.314 5.995 1.00 75.81 111 TYR A CA 1
ATOM 956 C C . TYR A 1 111 ? 9.840 7.915 4.826 1.00 75.81 111 TYR A C 1
ATOM 958 O O . TYR A 1 111 ? 9.449 7.721 3.673 1.00 75.81 111 TYR A O 1
ATOM 966 N N . ASP A 1 112 ? 10.985 8.554 5.085 1.00 79.50 112 ASP A N 1
ATOM 967 C CA . ASP A 1 112 ? 11.858 9.093 4.038 1.00 79.50 112 ASP A CA 1
ATOM 968 C C . ASP A 1 112 ? 12.454 7.995 3.148 1.00 79.50 112 ASP A C 1
ATOM 970 O O . ASP A 1 112 ? 12.651 8.219 1.953 1.00 79.50 112 ASP A O 1
ATOM 974 N N . TYR A 1 113 ? 12.676 6.792 3.694 1.00 83.06 113 TYR A N 1
ATOM 975 C CA . TYR A 1 113 ? 13.118 5.638 2.905 1.00 83.06 113 TYR A CA 1
ATOM 976 C C . TYR A 1 113 ? 12.081 5.264 1.844 1.00 83.06 113 TYR A C 1
ATOM 978 O O . TYR A 1 113 ? 12.419 5.042 0.688 1.00 83.06 113 TYR A O 1
ATOM 986 N N . PHE A 1 114 ? 10.798 5.226 2.205 1.00 85.38 114 PHE A N 1
ATOM 987 C CA . PHE A 1 114 ? 9.753 4.934 1.224 1.00 85.38 114 PHE A CA 1
ATOM 988 C C . PHE A 1 114 ? 9.587 6.084 0.239 1.00 85.38 114 PHE A C 1
ATOM 990 O O . PHE A 1 114 ? 9.410 5.859 -0.955 1.00 85.38 114 PHE A O 1
ATOM 997 N N . LYS A 1 115 ? 9.681 7.321 0.730 1.00 83.25 115 LYS A N 1
ATOM 998 C CA . LYS A 1 115 ? 9.540 8.527 -0.081 1.00 83.25 115 LYS A CA 1
ATOM 999 C C . LYS A 1 115 ? 10.529 8.572 -1.241 1.00 83.25 115 LYS A C 1
ATOM 1001 O O . LYS A 1 115 ? 10.109 8.908 -2.344 1.00 83.25 115 LYS A O 1
ATOM 1006 N N . SER A 1 116 ? 11.800 8.228 -1.033 1.00 86.81 116 SER A N 1
ATOM 1007 C CA . SER A 1 116 ? 12.780 8.207 -2.128 1.00 86.81 116 SER A CA 1
ATOM 1008 C C . SER A 1 116 ? 12.384 7.217 -3.228 1.00 86.81 116 SER A C 1
ATOM 1010 O O . SER A 1 116 ? 12.374 7.596 -4.398 1.00 86.81 116 SER A O 1
ATOM 1012 N N . HIS A 1 117 ? 11.962 6.007 -2.857 1.00 90.31 117 HIS A N 1
ATOM 1013 C CA . HIS A 1 117 ? 11.510 4.982 -3.803 1.00 90.31 117 HIS A CA 1
ATOM 1014 C C . HIS A 1 117 ? 10.245 5.397 -4.560 1.00 90.31 117 HIS A C 1
ATOM 1016 O O . HIS A 1 117 ? 10.169 5.295 -5.781 1.00 90.31 117 HIS A O 1
ATOM 1022 N N . VAL A 1 118 ? 9.263 5.947 -3.847 1.00 87.88 118 VAL A N 1
ATOM 1023 C CA . VAL A 1 118 ? 8.038 6.484 -4.447 1.00 87.88 118 VAL A CA 1
ATOM 1024 C C . VAL A 1 118 ? 8.341 7.556 -5.495 1.00 87.88 118 VAL A C 1
ATOM 1026 O O . VAL A 1 118 ? 7.750 7.562 -6.578 1.00 87.88 118 VAL A O 1
ATOM 1029 N N . LEU A 1 119 ? 9.251 8.479 -5.177 1.00 86.56 119 LEU A N 1
ATOM 1030 C CA . LEU A 1 119 ? 9.661 9.526 -6.108 1.00 86.56 119 LEU A CA 1
ATOM 1031 C C . LEU A 1 119 ? 10.411 8.940 -7.311 1.00 86.56 119 LEU A C 1
ATOM 1033 O O . LEU A 1 119 ? 10.215 9.433 -8.423 1.00 86.56 119 LEU A O 1
ATOM 1037 N N . GLY A 1 120 ? 11.184 7.871 -7.103 1.00 88.69 120 GLY A N 1
ATOM 1038 C CA . GLY A 1 120 ? 11.903 7.131 -8.143 1.00 88.69 120 GLY A CA 1
ATOM 1039 C C . GLY A 1 120 ? 11.025 6.319 -9.102 1.00 88.69 120 GLY A C 1
ATOM 1040 O O . GLY A 1 120 ? 11.472 6.028 -10.207 1.00 88.69 120 GLY A O 1
ATOM 1041 N N . GLY A 1 121 ? 9.776 5.994 -8.737 1.00 89.06 121 GLY A N 1
ATOM 1042 C CA . GLY A 1 121 ? 8.882 5.190 -9.586 1.00 89.06 121 GLY A CA 1
ATOM 1043 C C . GLY A 1 121 ? 8.665 5.781 -10.986 1.00 89.06 121 GLY A C 1
ATOM 1044 O O . GLY A 1 121 ? 8.703 6.992 -11.176 1.00 89.06 121 GLY A O 1
ATOM 1045 N N . ASP A 1 122 ? 8.402 4.968 -11.999 1.00 88.38 122 ASP A N 1
ATOM 1046 C CA . ASP A 1 122 ? 8.317 5.451 -13.377 1.00 88.38 122 ASP A CA 1
ATOM 1047 C C . ASP A 1 122 ? 6.874 5.825 -13.771 1.00 88.38 122 ASP A C 1
ATOM 1049 O O . ASP A 1 122 ? 6.007 4.974 -13.982 1.00 88.38 122 ASP A O 1
ATOM 1053 N N . CYS A 1 123 ? 6.620 7.129 -13.933 1.00 84.25 123 CYS A N 1
ATOM 1054 C CA . CYS A 1 123 ? 5.335 7.643 -14.414 1.00 84.25 123 CYS A CA 1
ATOM 1055 C C . CYS A 1 123 ? 5.004 7.192 -15.853 1.00 84.25 123 CYS A C 1
ATOM 1057 O O . CYS A 1 123 ? 3.843 7.259 -16.254 1.00 84.25 123 CYS A O 1
ATOM 1059 N N . ASN A 1 124 ? 5.979 6.719 -16.641 1.00 82.44 124 ASN A N 1
ATOM 1060 C CA . ASN A 1 124 ? 5.739 6.212 -17.996 1.00 82.44 124 ASN A CA 1
ATOM 1061 C C . ASN A 1 124 ? 5.102 4.806 -18.010 1.00 82.44 124 ASN A C 1
ATOM 1063 O O . ASN A 1 124 ? 4.543 4.417 -19.037 1.00 82.44 124 ASN A O 1
ATOM 1067 N N . LEU A 1 125 ? 5.129 4.054 -16.898 1.00 74.75 125 LEU A N 1
ATOM 1068 C CA . LEU A 1 125 ? 4.474 2.732 -16.792 1.00 74.75 125 LEU A CA 1
ATOM 1069 C C . LEU A 1 125 ? 2.946 2.828 -16.848 1.00 74.75 125 LEU A C 1
ATOM 1071 O O . LEU A 1 125 ? 2.232 1.855 -17.092 1.00 74.75 125 LEU A O 1
ATOM 1075 N N . LEU A 1 126 ? 2.430 4.029 -16.636 1.00 66.38 126 LEU A N 1
ATOM 1076 C CA . LEU A 1 126 ? 1.024 4.297 -16.470 1.00 66.38 126 LEU A CA 1
ATOM 1077 C C . LEU A 1 126 ? 0.398 4.712 -17.792 1.00 66.38 126 LEU A C 1
ATOM 1079 O O . LEU A 1 126 ? -0.046 5.842 -17.944 1.00 66.38 126 LEU A O 1
ATOM 1083 N N . LYS A 1 127 ? 0.291 3.802 -18.760 1.00 62.50 127 LYS A N 1
ATOM 1084 C CA . LYS A 1 127 ? -0.374 4.118 -20.045 1.00 62.50 127 LYS A CA 1
ATOM 1085 C C . LYS A 1 127 ? -1.789 4.698 -19.890 1.00 62.50 127 LYS A C 1
ATOM 1087 O O . LYS A 1 127 ? -2.289 5.339 -20.807 1.00 62.50 127 LYS A O 1
ATOM 1092 N N . TYR A 1 128 ? -2.418 4.466 -18.738 1.00 60.50 128 TYR A N 1
ATOM 1093 C CA . TYR A 1 128 ? -3.758 4.927 -18.384 1.00 60.50 128 TYR A CA 1
ATOM 1094 C C . TYR A 1 128 ? -3.781 6.202 -17.520 1.00 60.50 128 TYR A 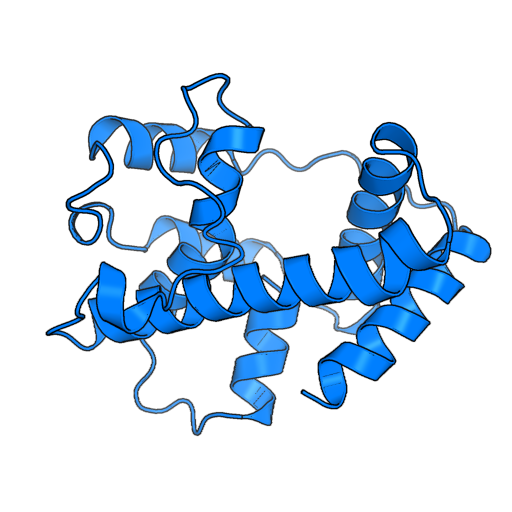C 1
ATOM 1096 O O . TYR A 1 128 ? -4.860 6.669 -17.160 1.00 60.50 128 TYR A O 1
ATOM 1104 N N . VAL A 1 129 ? -2.621 6.769 -17.177 1.00 63.16 129 VAL A N 1
ATOM 1105 C CA . VAL A 1 129 ? -2.486 7.978 -16.352 1.00 63.16 129 VAL A CA 1
ATOM 1106 C C . VAL A 1 129 ? -1.664 9.003 -17.109 1.00 63.16 129 VAL A C 1
ATOM 1108 O O . VAL A 1 129 ? -0.627 8.691 -17.686 1.00 63.16 129 VAL A O 1
ATOM 1111 N N . ASP A 1 130 ? -2.120 10.249 -17.095 1.00 72.38 130 ASP A N 1
ATOM 1112 C CA . ASP A 1 130 ? -1.342 11.335 -17.669 1.00 72.38 130 ASP A CA 1
ATOM 1113 C C . ASP A 1 130 ? -0.009 11.499 -16.916 1.00 72.38 130 ASP A C 1
ATOM 1115 O O . ASP A 1 130 ? 0.042 11.562 -15.685 1.00 72.38 130 ASP A O 1
ATOM 1119 N N . LYS A 1 131 ? 1.094 11.561 -17.664 1.00 80.62 131 LYS A N 1
ATOM 1120 C CA . LYS A 1 131 ? 2.434 11.673 -17.084 1.00 80.62 131 LYS A CA 1
ATOM 1121 C C . LYS A 1 131 ? 2.607 12.960 -16.278 1.00 80.62 131 LYS A C 1
ATOM 1123 O O . LYS A 1 131 ? 3.212 12.925 -15.210 1.00 80.62 131 LYS A O 1
ATOM 1128 N N . ASN A 1 132 ? 2.096 14.087 -16.773 1.00 80.94 132 ASN A N 1
ATOM 1129 C CA . ASN A 1 132 ? 2.256 15.369 -16.086 1.00 80.94 132 ASN A CA 1
ATOM 1130 C C . ASN A 1 132 ? 1.486 15.361 -14.766 1.00 80.94 132 ASN A C 1
ATOM 1132 O O . ASN A 1 132 ? 2.015 15.806 -13.751 1.00 80.94 132 ASN A O 1
ATOM 1136 N N . LEU A 1 133 ? 0.290 14.772 -14.771 1.00 77.12 133 LEU A N 1
ATOM 1137 C CA . LEU A 1 133 ? -0.512 14.538 -13.575 1.00 77.12 133 LEU A CA 1
ATOM 1138 C C . LEU A 1 133 ? 0.241 13.700 -12.531 1.00 77.12 133 LEU A C 1
ATOM 1140 O O . LEU A 1 133 ? 0.277 14.058 -11.354 1.00 77.12 133 LEU A O 1
ATOM 1144 N N . CYS A 1 134 ? 0.867 12.605 -12.961 1.00 80.00 134 CYS A N 1
ATOM 1145 C CA . CYS A 1 134 ? 1.673 11.749 -12.093 1.00 80.00 134 CYS A CA 1
ATOM 1146 C C . CYS A 1 134 ? 2.833 12.516 -11.434 1.00 80.00 134 CYS A C 1
ATOM 1148 O O . CYS A 1 134 ? 3.006 12.480 -10.212 1.00 80.00 134 CYS A O 1
ATOM 1150 N N . GLU A 1 135 ? 3.599 13.258 -12.234 1.00 81.62 135 GLU A N 1
ATOM 1151 C CA . GLU A 1 135 ? 4.744 14.042 -11.760 1.00 81.62 135 GLU A CA 1
ATOM 1152 C C . GLU A 1 135 ? 4.323 15.202 -10.845 1.00 81.62 135 GLU A C 1
ATOM 1154 O O . GLU A 1 135 ? 4.995 15.513 -9.858 1.00 81.62 135 GLU A O 1
ATOM 1159 N N . GLU A 1 136 ? 3.197 15.853 -11.136 1.00 78.81 136 GLU A N 1
ATOM 1160 C CA . GLU A 1 136 ? 2.633 16.900 -10.283 1.00 78.81 136 GLU A CA 1
ATOM 1161 C C . GLU A 1 136 ? 2.195 16.339 -8.927 1.00 78.81 136 GLU A C 1
ATOM 1163 O O . GLU A 1 136 ? 2.463 16.946 -7.886 1.00 78.81 136 GLU A O 1
ATOM 1168 N N . TRP A 1 137 ? 1.577 15.158 -8.915 1.00 78.00 137 TRP A N 1
ATOM 1169 C CA . TRP A 1 137 ? 1.163 14.511 -7.676 1.00 78.00 137 TRP A CA 1
ATOM 1170 C C . TRP A 1 137 ? 2.349 14.138 -6.787 1.00 78.00 137 TRP A C 1
ATOM 1172 O O . TRP A 1 137 ? 2.320 14.423 -5.586 1.00 78.00 137 TRP A O 1
ATOM 1182 N N . LYS A 1 138 ? 3.419 13.574 -7.359 1.00 80.50 138 LYS A N 1
ATOM 1183 C CA . LYS A 1 138 ? 4.632 13.221 -6.602 1.00 80.50 138 LYS A CA 1
ATOM 1184 C C . LYS A 1 138 ? 5.199 14.406 -5.822 1.00 80.50 138 LYS A C 1
ATOM 1186 O O . LYS A 1 138 ? 5.679 14.238 -4.703 1.00 80.50 138 LYS A O 1
ATOM 1191 N N . LYS A 1 139 ? 5.086 15.619 -6.375 1.00 76.06 139 LYS A N 1
ATOM 1192 C CA . LYS A 1 139 ? 5.505 16.862 -5.708 1.00 76.06 139 LYS A CA 1
ATOM 1193 C C . LYS A 1 139 ? 4.610 17.234 -4.520 1.00 76.06 139 LYS A C 1
ATOM 1195 O O . LYS A 1 139 ? 5.097 17.854 -3.580 1.00 76.06 139 LYS A O 1
ATOM 1200 N N . ARG A 1 140 ? 3.318 16.884 -4.553 1.00 68.81 140 ARG A N 1
ATOM 1201 C CA . ARG A 1 140 ? 2.302 17.308 -3.569 1.00 68.81 140 ARG A CA 1
ATOM 1202 C C . ARG A 1 140 ? 2.041 16.303 -2.449 1.00 68.81 140 ARG A C 1
ATOM 1204 O O . ARG A 1 140 ? 1.769 16.716 -1.328 1.00 68.81 140 ARG A O 1
ATOM 1211 N N . CYS A 1 141 ? 2.114 15.002 -2.722 1.00 62.00 141 CYS A N 1
ATOM 1212 C CA . CYS A 1 141 ? 1.661 13.970 -1.780 1.00 62.00 141 CYS A CA 1
ATOM 1213 C C . CYS A 1 141 ? 2.527 13.822 -0.516 1.00 62.00 141 CYS A C 1
ATOM 1215 O O . CYS A 1 141 ? 2.138 13.160 0.440 1.00 62.00 141 CYS A O 1
ATOM 1217 N N . MET A 1 142 ? 3.702 14.442 -0.485 1.00 58.91 142 MET A N 1
ATOM 1218 C CA . MET A 1 142 ? 4.685 14.244 0.581 1.00 58.91 142 MET A CA 1
ATOM 1219 C C . MET A 1 142 ? 4.621 15.306 1.689 1.00 58.91 142 MET A C 1
ATOM 1221 O O . MET A 1 142 ? 5.625 15.550 2.362 1.00 58.91 142 MET A O 1
ATOM 1225 N N . MET A 1 143 ? 3.472 15.964 1.876 1.00 52.81 143 MET A N 1
ATOM 1226 C CA . MET A 1 143 ? 3.269 16.851 3.022 1.00 52.81 143 MET A CA 1
ATOM 1227 C C . MET A 1 143 ? 2.963 16.009 4.262 1.00 52.81 143 MET A C 1
ATOM 1229 O O . MET A 1 143 ? 1.906 15.388 4.352 1.00 52.81 143 MET A O 1
ATOM 1233 N N . ASN A 1 144 ? 3.899 15.992 5.215 1.00 51.72 144 ASN A N 1
ATOM 1234 C CA . ASN A 1 144 ? 3.706 15.354 6.514 1.00 51.72 144 ASN A CA 1
ATOM 1235 C C . ASN A 1 144 ? 2.453 15.931 7.181 1.00 51.72 144 ASN A C 1
ATOM 1237 O O . ASN A 1 144 ? 2.416 17.114 7.525 1.00 51.72 144 ASN A O 1
ATOM 1241 N N . LYS A 1 145 ? 1.425 15.101 7.365 1.00 56.09 145 LYS A N 1
ATOM 1242 C CA . LYS A 1 145 ? 0.304 15.455 8.231 1.00 56.09 145 LYS A CA 1
ATOM 1243 C C . LYS A 1 145 ? 0.750 15.400 9.689 1.00 56.09 145 LYS A C 1
ATOM 1245 O O . LYS A 1 145 ? 1.606 14.599 10.066 1.00 56.09 145 LYS A O 1
ATOM 1250 N N . ILE A 1 146 ? 0.150 16.267 10.499 1.00 54.72 146 ILE A N 1
ATOM 1251 C CA . ILE A 1 146 ? 0.292 16.255 11.955 1.00 54.72 146 ILE A CA 1
ATOM 1252 C C . ILE A 1 146 ? -0.298 14.935 12.454 1.00 54.72 146 ILE A C 1
ATOM 1254 O O . ILE A 1 146 ? -1.477 14.665 12.225 1.00 54.72 146 ILE A O 1
ATOM 1258 N N . ARG A 1 147 ? 0.528 14.105 13.094 1.00 61.91 147 ARG A N 1
ATOM 1259 C CA . ARG A 1 147 ? 0.111 12.790 13.587 1.00 61.91 147 ARG A CA 1
ATOM 1260 C C . ARG A 1 147 ? -0.556 12.944 14.955 1.00 61.91 147 ARG A C 1
ATOM 1262 O O . ARG A 1 147 ? -0.029 13.669 15.799 1.00 61.91 147 ARG A O 1
ATOM 1269 N N . PRO A 1 148 ? -1.689 12.277 15.211 1.00 60.88 148 PRO A N 1
ATOM 1270 C CA . PRO A 1 148 ? -2.249 12.231 16.551 1.00 60.88 148 PRO A CA 1
ATOM 1271 C C . PRO A 1 148 ? -1.332 11.397 17.458 1.00 60.88 148 PRO A C 1
ATOM 1273 O O . PRO A 1 148 ? -1.232 10.185 17.310 1.00 60.88 148 PRO A O 1
ATOM 1276 N N . GLU A 1 149 ? -0.668 12.045 18.416 1.00 63.56 149 GLU A N 1
ATOM 1277 C CA . GLU A 1 149 ? 0.201 11.371 19.399 1.00 63.56 149 GLU A CA 1
ATOM 1278 C C . GLU A 1 149 ? -0.594 10.629 20.489 1.00 63.56 149 GLU A C 1
ATOM 1280 O O . GLU A 1 149 ? -0.061 9.776 21.203 1.00 63.56 149 GLU A O 1
ATOM 1285 N N . ASN A 1 150 ? -1.887 10.938 20.629 1.00 65.00 150 ASN A N 1
ATOM 1286 C CA . ASN A 1 150 ? -2.707 10.405 21.709 1.00 65.00 150 ASN A CA 1
ATOM 1287 C C . ASN A 1 150 ? -3.155 8.968 21.426 1.00 65.00 150 ASN A C 1
ATOM 1289 O O . ASN A 1 150 ? -3.863 8.681 20.459 1.00 65.00 150 ASN A O 1
ATOM 1293 N N . LYS A 1 151 ? -2.788 8.069 22.343 1.00 66.94 151 LYS A N 1
ATOM 1294 C CA . LYS A 1 151 ? -3.183 6.661 22.342 1.00 66.94 151 LYS A CA 1
ATOM 1295 C C . LYS A 1 151 ? -4.711 6.541 22.435 1.00 66.94 151 LYS A C 1
ATOM 1297 O O . LYS A 1 151 ? -5.305 6.939 23.435 1.00 66.94 151 LYS A O 1
ATOM 1302 N N . ASN A 1 152 ? -5.346 5.983 21.403 1.00 82.44 152 ASN A N 1
ATOM 1303 C CA . ASN A 1 152 ? -6.772 5.664 21.402 1.00 82.44 152 ASN A CA 1
ATOM 1304 C C . ASN A 1 152 ? -6.947 4.141 21.468 1.00 82.44 152 ASN A C 1
ATOM 1306 O O . ASN A 1 152 ? -6.681 3.438 20.496 1.00 82.44 152 ASN A O 1
ATOM 1310 N N . ASN A 1 153 ? -7.415 3.635 22.614 1.00 87.25 153 ASN A N 1
ATOM 1311 C CA . ASN A 1 153 ? -7.553 2.195 22.862 1.00 87.25 153 ASN A CA 1
ATOM 1312 C C . ASN A 1 153 ? -8.482 1.493 21.858 1.00 87.25 153 ASN A C 1
ATOM 1314 O O . ASN A 1 153 ? -8.280 0.318 21.554 1.00 87.25 153 ASN A O 1
ATOM 1318 N N . LEU A 1 154 ? -9.500 2.194 21.344 1.00 91.62 154 LEU A N 1
ATOM 1319 C CA . LEU A 1 154 ? -10.381 1.637 20.321 1.00 91.62 154 LEU A CA 1
ATOM 1320 C C . LEU A 1 154 ? -9.636 1.495 18.991 1.00 91.62 154 LEU A C 1
ATOM 1322 O O . LEU A 1 154 ? -9.699 0.435 18.374 1.00 91.62 154 LEU A O 1
ATOM 1326 N N . TYR A 1 155 ? -8.906 2.531 18.572 1.00 93.06 155 TYR A N 1
ATOM 1327 C CA . TYR A 1 155 ? -8.157 2.500 17.313 1.00 93.06 155 TYR A CA 1
ATOM 1328 C C . TYR A 1 155 ? -7.054 1.449 17.354 1.00 93.06 155 TYR A C 1
ATOM 1330 O O . TYR A 1 155 ? -6.919 0.677 16.411 1.00 93.06 155 TYR A O 1
ATOM 1338 N N . GLU A 1 156 ? -6.335 1.349 18.472 1.00 92.94 156 GLU A N 1
ATOM 1339 C CA . GLU A 1 156 ? -5.318 0.319 18.686 1.00 92.94 156 GLU A CA 1
ATOM 1340 C C . GLU A 1 156 ? -5.897 -1.083 18.535 1.00 92.94 156 GLU A C 1
ATOM 1342 O O . GLU A 1 156 ? -5.341 -1.907 17.816 1.00 92.94 156 GLU A O 1
ATOM 1347 N N . LYS A 1 157 ? -7.062 -1.345 19.138 1.00 94.94 157 LYS A N 1
ATOM 1348 C CA . LYS A 1 157 ? -7.742 -2.636 19.004 1.00 94.94 157 LYS A CA 1
ATOM 1349 C C . LYS A 1 157 ? -8.088 -2.952 17.544 1.00 94.94 157 LYS A C 1
ATOM 1351 O O . LYS A 1 157 ? -7.847 -4.073 17.102 1.00 94.94 157 LYS A O 1
ATOM 1356 N N . LEU A 1 158 ? -8.638 -1.985 16.808 1.00 95.75 158 LEU A N 1
ATOM 1357 C CA . LEU A 1 158 ? -9.014 -2.154 15.399 1.00 95.75 158 LEU A CA 1
ATOM 1358 C C . LEU A 1 158 ? -7.786 -2.378 14.506 1.00 95.75 158 LEU A C 1
ATOM 1360 O O . LEU A 1 158 ? -7.793 -3.272 13.662 1.00 95.75 158 LEU A O 1
ATOM 1364 N N . VAL A 1 159 ? -6.715 -1.611 14.728 1.00 94.06 159 VAL A N 1
ATOM 1365 C CA . VAL A 1 159 ? -5.433 -1.760 14.028 1.00 94.06 159 VAL A CA 1
ATOM 1366 C C . VAL A 1 159 ? -4.813 -3.125 14.309 1.00 94.06 159 VAL A C 1
ATOM 1368 O O . VAL A 1 159 ? -4.416 -3.817 13.377 1.00 94.06 159 VAL A O 1
ATOM 1371 N N . MET A 1 160 ? -4.776 -3.562 15.565 1.00 94.50 160 MET A N 1
ATOM 1372 C CA . MET A 1 160 ? -4.228 -4.871 15.929 1.00 94.50 160 MET A CA 1
ATOM 1373 C C . MET A 1 160 ? -5.029 -6.020 15.313 1.00 94.50 160 MET A C 1
ATOM 1375 O O . MET A 1 160 ? -4.446 -6.981 14.807 1.00 94.50 160 MET A O 1
ATOM 1379 N N . GLU A 1 161 ? -6.360 -5.919 15.304 1.00 95.69 161 GLU A N 1
ATOM 1380 C CA . GLU A 1 161 ? -7.213 -6.894 14.622 1.00 95.69 161 GLU A CA 1
ATOM 1381 C C . GLU A 1 161 ? -6.912 -6.933 13.120 1.00 95.69 161 GLU A C 1
ATOM 1383 O O . GLU A 1 161 ? -6.688 -8.015 12.572 1.00 95.69 161 GLU A O 1
ATOM 1388 N N . PHE A 1 162 ? -6.816 -5.771 12.473 1.00 95.44 162 PHE A N 1
ATOM 1389 C CA . PHE A 1 162 ? -6.438 -5.666 11.067 1.00 95.44 162 PHE A CA 1
ATOM 1390 C C . PHE A 1 162 ? -5.080 -6.317 10.778 1.00 95.44 162 PHE A C 1
ATOM 1392 O O . PHE A 1 162 ? -4.984 -7.157 9.882 1.00 95.44 162 PHE A O 1
ATOM 1399 N N . LEU A 1 163 ? -4.045 -5.990 11.557 1.00 93.44 163 LEU A N 1
ATOM 1400 C CA . LEU A 1 163 ? -2.706 -6.555 11.380 1.00 93.44 163 LEU A CA 1
ATOM 1401 C C . LEU A 1 163 ? -2.710 -8.076 11.564 1.00 93.44 163 LEU A C 1
ATOM 1403 O O . LEU A 1 163 ? -2.065 -8.791 10.799 1.00 93.44 163 LEU A O 1
ATOM 1407 N N . SER A 1 164 ? -3.497 -8.596 12.512 1.00 93.81 164 SER A N 1
ATOM 1408 C CA . SER A 1 164 ? -3.636 -10.043 12.719 1.00 93.81 164 SER A CA 1
ATOM 1409 C C . SER A 1 164 ? -4.223 -10.777 11.508 1.00 93.81 164 SER A C 1
ATOM 1411 O O . SER A 1 164 ? -3.888 -11.940 11.280 1.00 93.81 164 SER A O 1
ATOM 1413 N N . ILE A 1 165 ? -5.084 -10.110 10.733 1.00 92.19 165 ILE A N 1
ATOM 1414 C CA . ILE A 1 165 ? -5.648 -10.635 9.485 1.00 92.19 165 ILE A CA 1
ATOM 1415 C C . ILE A 1 165 ? -4.616 -10.499 8.369 1.00 92.19 165 ILE A C 1
ATOM 1417 O O . ILE A 1 165 ? -4.344 -11.467 7.664 1.00 92.19 165 ILE A O 1
ATOM 1421 N N . TYR A 1 166 ? -4.017 -9.316 8.243 1.00 90.06 166 TYR A N 1
ATOM 1422 C CA . TYR A 1 166 ? -3.016 -9.000 7.231 1.00 90.06 166 TYR A CA 1
ATOM 1423 C C . TYR A 1 166 ? -1.858 -10.005 7.222 1.00 90.06 166 TYR A C 1
ATOM 1425 O O . TYR A 1 166 ? -1.520 -10.538 6.172 1.00 90.06 166 TYR A O 1
ATOM 1433 N N . PHE A 1 167 ? -1.301 -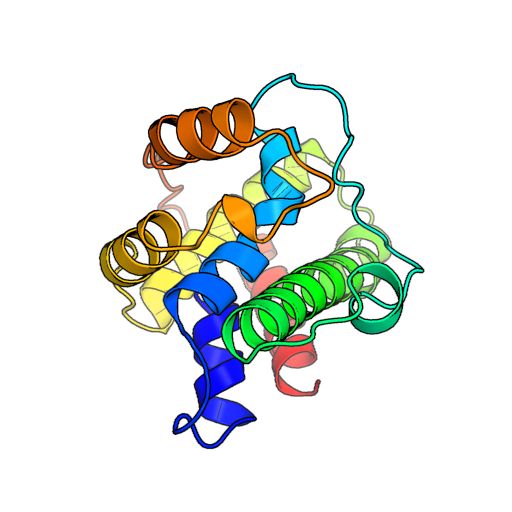10.340 8.388 1.00 88.38 167 PHE A N 1
ATOM 1434 C CA . PHE A 1 167 ? -0.185 -11.288 8.487 1.00 88.38 167 PHE A CA 1
ATOM 1435 C C . PHE A 1 167 ? -0.556 -12.752 8.201 1.00 88.38 167 PHE A C 1
ATOM 1437 O O . PHE A 1 167 ? 0.333 -13.595 8.108 1.00 88.38 167 PHE A O 1
ATOM 1444 N N . ARG A 1 168 ? -1.847 -13.079 8.057 1.00 86.75 168 ARG A N 1
ATOM 1445 C CA . ARG A 1 168 ? -2.306 -14.414 7.631 1.00 86.75 168 ARG A CA 1
ATOM 1446 C C . ARG A 1 168 ? -2.483 -14.526 6.116 1.00 86.75 168 AR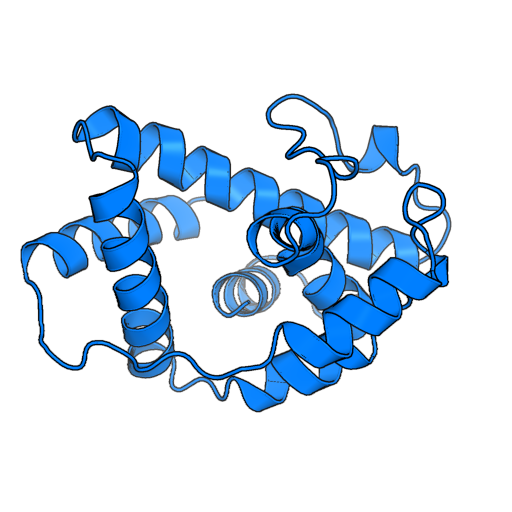G A C 1
ATOM 1448 O O . ARG A 1 168 ? -2.582 -15.649 5.623 1.00 86.75 168 ARG A O 1
ATOM 1455 N N . MET A 1 169 ? -2.558 -13.396 5.404 1.00 76.25 169 MET A N 1
ATOM 1456 C CA . MET A 1 169 ? -2.650 -13.335 3.939 1.00 76.25 169 MET A CA 1
ATOM 1457 C C . MET A 1 169 ? -1.350 -13.778 3.305 1.00 76.25 169 MET A C 1
ATOM 1459 O O . MET A 1 169 ? -1.416 -14.597 2.361 1.00 76.25 169 MET A O 1
#

Foldseek 3Di:
DLLLVVCCVPPHPVPQALLLLLLLLQCVQCLCVFDVDDNLSHLPLPDQLCVVLVDDDSSLVSSSNNNVVNSVLVNLCVPVFCVVVVNDPVRVVLLVLVLVVVSCVVVVDDPVVSLVSNLVRDLVSPPSDDSVSSNVSNVPVPPDDDRPPDDDPVSVVRSVSSVVVSVVD

Secondary structure (DSSP, 8-state):
-HHHHHHHHHH--GGG--HHHHHHHTTGGGHHHHH-----S---TTS-HHHHH---SHHHHHHHHHHHHHHHHHHHHIIIIITTTT--HHHHHHHHHHHHHHHHHHHT--HHHHHHHHHHS-GGG-TTS-HHHHHHHHHHTT--PPP--S--HHHHHHHHHHHHHHTT-

Sequence (169 aa):
MVLGKLYLDNRIKIDKIDLDNFYFGCIIPDINHISNLERKITHFYEGNVFEFFKPKTNAEYSFCLGYDLHIKIDNLWKYNIRLKYDIPLDENLKIYDYLDYFLEKEYNLNYDYFKSHVLGGDCNLLKYVDKNLCEEWKKRCMMNKIRPENKNNLYEKLVMEFLSIYFRM

Radius of gyration: 15.87 Å; chains: 1; bounding box: 36×32×43 Å

pLDDT: mean 79.92, std 14.29, range [38.84, 95.75]